Protein AF-A0AAV8XFS0-F1 (afdb_monomer_lite)

Structure (mmCIF, N/CA/C/O backbone):
data_AF-A0AAV8XFS0-F1
#
_entry.id   AF-A0AAV8XFS0-F1
#
loop_
_atom_site.group_PDB
_atom_site.id
_atom_site.type_symbol
_atom_site.label_atom_id
_atom_site.label_alt_id
_atom_site.label_comp_id
_atom_site.label_asym_id
_atom_site.label_entity_id
_atom_site.label_seq_id
_atom_site.pdbx_PDB_ins_code
_atom_site.Cartn_x
_atom_site.Cartn_y
_atom_site.Cartn_z
_atom_site.occupancy
_atom_site.B_iso_or_equiv
_atom_site.auth_seq_id
_atom_site.auth_comp_id
_atom_site.auth_asym_id
_atom_site.auth_atom_id
_atom_site.pdbx_PDB_model_num
ATOM 1 N N . MET A 1 1 ? 3.027 -2.601 12.314 1.00 63.06 1 MET A N 1
ATOM 2 C CA . MET A 1 1 ? 1.650 -2.724 11.764 1.00 63.06 1 MET A CA 1
ATOM 3 C C . MET A 1 1 ? 1.760 -3.495 10.462 1.00 63.06 1 MET A C 1
ATOM 5 O O . MET A 1 1 ? 2.527 -3.029 9.648 1.00 63.06 1 MET A O 1
ATOM 9 N N . ASN A 1 2 ? 1.098 -4.646 10.269 1.00 88.31 2 ASN A N 1
ATOM 10 C CA . ASN A 1 2 ? 1.428 -5.548 9.150 1.00 88.31 2 ASN A CA 1
ATOM 11 C C . ASN A 1 2 ? 0.374 -5.475 8.040 1.00 88.31 2 ASN A C 1
ATOM 13 O O . ASN A 1 2 ? -0.779 -5.854 8.262 1.00 88.31 2 ASN A O 1
ATOM 17 N N . CYS A 1 3 ? 0.781 -5.018 6.859 1.00 95.31 3 CYS A N 1
ATOM 18 C CA . CYS A 1 3 ? -0.034 -4.961 5.649 1.00 95.31 3 CYS A CA 1
ATOM 19 C C . CYS A 1 3 ? 0.786 -5.428 4.437 1.00 95.31 3 CYS A C 1
ATOM 21 O O . CYS A 1 3 ? 1.989 -5.198 4.379 1.00 95.31 3 CYS A O 1
ATOM 23 N N . LEU A 1 4 ? 0.133 -6.087 3.485 1.00 96.50 4 LEU A N 1
ATOM 24 C CA . LEU A 1 4 ? 0.641 -6.425 2.165 1.00 96.50 4 LEU A CA 1
ATOM 25 C C . LEU A 1 4 ? -0.417 -6.030 1.135 1.00 96.50 4 LEU A C 1
ATOM 27 O O . LEU A 1 4 ? -1.533 -6.555 1.151 1.00 96.50 4 LEU A O 1
ATOM 31 N N . LEU A 1 5 ? -0.038 -5.136 0.233 1.00 96.88 5 LEU A N 1
ATOM 32 C CA . LEU A 1 5 ? -0.819 -4.706 -0.916 1.00 96.88 5 LEU A CA 1
ATOM 33 C C . LEU A 1 5 ? -0.075 -5.134 -2.179 1.00 96.88 5 LEU A C 1
ATOM 35 O O . LEU A 1 5 ? 1.153 -5.055 -2.233 1.00 96.88 5 LEU A O 1
ATOM 39 N N . ILE A 1 6 ? -0.810 -5.595 -3.183 1.00 96.69 6 ILE A N 1
ATOM 40 C CA . ILE A 1 6 ? -0.246 -5.884 -4.500 1.00 96.69 6 ILE A CA 1
ATOM 41 C C . ILE A 1 6 ? -1.010 -5.051 -5.512 1.00 96.69 6 ILE A C 1
ATOM 43 O O . ILE A 1 6 ? -2.234 -5.162 -5.613 1.00 96.69 6 ILE A O 1
ATOM 47 N N . PHE A 1 7 ? -0.262 -4.238 -6.246 1.00 96.06 7 PHE A N 1
ATOM 48 C CA . PHE A 1 7 ? -0.759 -3.419 -7.336 1.00 96.06 7 PHE A CA 1
ATOM 49 C C . PHE A 1 7 ? -0.316 -4.017 -8.662 1.00 96.06 7 PHE A C 1
ATOM 51 O O . PHE A 1 7 ? 0.807 -4.517 -8.776 1.00 96.06 7 PHE A O 1
ATOM 58 N N . ASP A 1 8 ? -1.172 -3.958 -9.669 1.00 93.56 8 ASP A N 1
ATOM 59 C CA . ASP A 1 8 ? -0.767 -4.255 -11.034 1.00 93.56 8 ASP A CA 1
ATOM 60 C C . ASP A 1 8 ? -0.086 -3.045 -11.705 1.00 93.56 8 ASP A C 1
ATOM 62 O O . ASP A 1 8 ? 0.211 -2.013 -11.089 1.00 93.56 8 ASP A O 1
ATOM 66 N N . HIS A 1 9 ? 0.192 -3.189 -12.996 1.00 87.81 9 HIS A N 1
ATOM 67 C CA . HIS A 1 9 ? 0.809 -2.167 -13.835 1.00 87.81 9 HIS A CA 1
ATOM 68 C C . HIS A 1 9 ? -0.085 -0.939 -14.089 1.00 87.81 9 HIS A C 1
ATOM 70 O O . HIS A 1 9 ? 0.441 0.103 -14.479 1.00 87.81 9 HIS A O 1
ATOM 76 N N . LEU A 1 10 ? -1.400 -1.037 -13.862 1.00 88.88 10 LEU A N 1
ATOM 77 C CA . LEU A 1 10 ? -2.361 0.067 -13.959 1.00 88.88 10 LEU A CA 1
ATOM 78 C C . LEU A 1 10 ? -2.583 0.774 -12.610 1.00 88.88 10 LEU A C 1
ATOM 80 O O . LEU A 1 10 ? -3.303 1.766 -12.557 1.00 88.88 10 LEU A O 1
ATOM 84 N N . ASN A 1 11 ? -1.885 0.332 -11.556 1.00 87.19 11 ASN A N 1
ATOM 85 C CA . ASN A 1 11 ? -2.057 0.756 -10.162 1.00 87.19 11 ASN A CA 1
ATOM 86 C C . ASN A 1 11 ? -3.386 0.321 -9.536 1.00 87.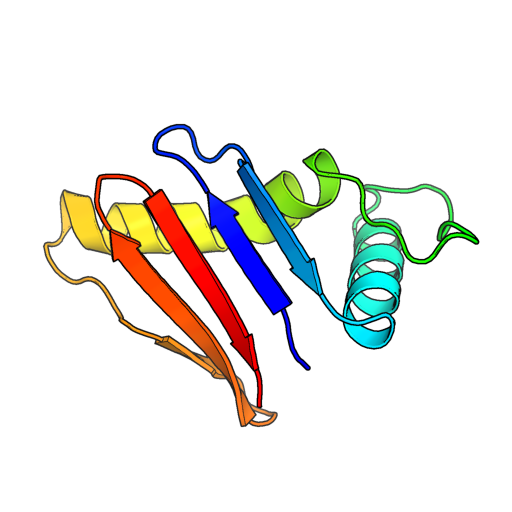19 11 ASN A C 1
ATOM 88 O O . ASN A 1 11 ? -3.780 0.868 -8.504 1.00 87.19 11 ASN A O 1
ATOM 92 N N . ASP A 1 12 ? -4.028 -0.696 -10.102 1.00 91.25 12 ASP A N 1
ATOM 93 C CA . ASP A 1 12 ? -5.194 -1.317 -9.497 1.00 91.25 12 ASP A CA 1
ATOM 94 C C . ASP A 1 12 ? -4.758 -2.359 -8.467 1.00 91.25 12 ASP A C 1
ATOM 96 O O . ASP A 1 12 ? -3.728 -3.029 -8.598 1.00 91.25 12 ASP A O 1
ATOM 100 N N . ILE A 1 13 ? -5.551 -2.504 -7.409 1.00 94.69 13 ILE A N 1
ATOM 101 C CA . ILE A 1 13 ? -5.281 -3.474 -6.350 1.00 94.69 13 ILE A CA 1
ATOM 102 C C . ILE A 1 13 ? -5.741 -4.855 -6.794 1.00 94.69 13 ILE A C 1
ATOM 104 O O . ILE A 1 13 ? -6.925 -5.087 -7.028 1.00 94.69 13 ILE A O 1
ATOM 108 N N . VAL A 1 14 ? -4.807 -5.802 -6.811 1.00 95.50 14 VAL A N 1
ATOM 109 C CA . VAL A 1 14 ? -5.097 -7.213 -7.109 1.00 95.50 14 VAL A CA 1
ATOM 110 C C . VAL A 1 14 ? -5.141 -8.082 -5.856 1.00 95.50 14 VAL A C 1
ATOM 112 O O . VAL A 1 14 ? -5.730 -9.161 -5.869 1.00 95.50 14 VAL A O 1
ATOM 115 N N . TYR A 1 15 ? -4.524 -7.632 -4.760 1.00 95.56 15 TYR A N 1
ATOM 116 C CA . TYR A 1 15 ? -4.526 -8.361 -3.496 1.00 95.56 15 TYR A CA 1
ATOM 117 C C . TYR A 1 15 ? -4.299 -7.445 -2.294 1.00 95.56 15 TYR A C 1
ATOM 119 O O . TYR A 1 15 ? -3.467 -6.537 -2.331 1.00 95.56 15 TYR A O 1
ATOM 127 N N . THR A 1 16 ? -4.984 -7.754 -1.191 1.00 95.69 16 THR A N 1
ATOM 128 C CA . THR A 1 16 ? -4.825 -7.075 0.097 1.00 95.69 16 THR A CA 1
ATOM 129 C C . THR A 1 16 ? -4.770 -8.082 1.236 1.00 95.69 16 THR A C 1
ATOM 131 O O . THR A 1 16 ? -5.644 -8.941 1.360 1.00 95.69 16 THR A O 1
ATOM 134 N N . LYS A 1 17 ? -3.796 -7.933 2.130 1.00 95.50 17 LYS A N 1
ATOM 135 C CA . LYS A 1 17 ? -3.749 -8.630 3.416 1.00 95.50 17 LYS A CA 1
ATOM 136 C C . LYS A 1 17 ? -3.303 -7.656 4.486 1.00 95.50 17 LYS A C 1
ATOM 138 O O . LYS A 1 17 ? -2.196 -7.146 4.424 1.00 95.50 17 LYS A O 1
ATOM 143 N N . TYR A 1 18 ? -4.125 -7.443 5.497 1.00 95.19 18 TYR A N 1
ATOM 144 C CA . TYR A 1 18 ? -3.835 -6.511 6.579 1.00 95.19 18 TYR A CA 1
ATOM 145 C C . TYR A 1 18 ? -4.432 -7.011 7.890 1.00 95.19 18 TYR A C 1
ATOM 147 O O . TYR A 1 18 ? -5.291 -7.892 7.900 1.00 95.19 18 TYR A O 1
ATOM 155 N N . ASN A 1 19 ? -3.954 -6.467 9.007 1.00 93.75 19 ASN A N 1
ATOM 156 C CA . ASN A 1 19 ? -4.555 -6.708 10.313 1.00 93.75 19 ASN A CA 1
ATOM 157 C C . ASN A 1 19 ? -5.650 -5.673 10.632 1.00 93.75 19 ASN A C 1
ATOM 159 O O . ASN A 1 19 ? -5.720 -4.608 10.022 1.00 93.75 19 ASN A O 1
ATOM 163 N N . GLU A 1 20 ? -6.474 -5.969 11.636 1.00 92.56 20 GLU A N 1
ATOM 164 C CA . GLU A 1 20 ? -7.587 -5.097 12.050 1.00 92.56 20 GLU A CA 1
ATOM 165 C C . GLU A 1 20 ? -7.125 -3.708 12.517 1.00 92.56 20 GLU A C 1
ATOM 167 O O . GLU A 1 20 ? -7.816 -2.707 12.334 1.00 92.56 20 GLU A O 1
ATOM 172 N N . LYS A 1 21 ? -5.924 -3.627 13.106 1.00 91.00 21 LYS A N 1
ATOM 173 C CA . LYS A 1 21 ? -5.336 -2.349 13.533 1.00 91.00 21 LYS A CA 1
ATOM 174 C C . LYS A 1 21 ? -5.068 -1.437 12.333 1.00 91.00 21 LYS A C 1
ATOM 176 O O . LYS A 1 21 ? -5.375 -0.252 12.403 1.00 91.00 21 LYS A O 1
ATOM 181 N N . PHE A 1 22 ? -4.531 -1.994 11.246 1.00 92.38 22 PHE A N 1
ATOM 182 C CA . PHE A 1 22 ? -4.284 -1.272 10.002 1.00 92.38 22 PHE A CA 1
ATOM 183 C C . PHE A 1 22 ? -5.596 -0.827 9.358 1.00 92.38 22 PHE A C 1
ATOM 185 O O . PHE A 1 22 ? -5.727 0.340 9.011 1.00 92.38 22 PHE A O 1
ATOM 192 N N . SER A 1 23 ? -6.589 -1.716 9.250 1.00 93.88 23 SER A N 1
ATOM 193 C CA . SER A 1 23 ? -7.867 -1.358 8.623 1.00 93.88 23 SER A CA 1
ATOM 194 C C . SER A 1 23 ? -8.602 -0.259 9.367 1.00 93.88 23 SER A C 1
ATOM 196 O O . SER A 1 23 ? -9.106 0.666 8.740 1.00 93.88 23 SER A O 1
ATOM 198 N N . LYS A 1 24 ? -8.612 -0.316 10.702 1.00 92.69 24 LYS A N 1
ATOM 199 C CA . LYS A 1 24 ? -9.202 0.745 11.514 1.00 92.69 24 LYS A CA 1
ATOM 200 C C . LYS A 1 24 ? -8.487 2.076 11.287 1.00 92.69 24 LYS A C 1
ATOM 202 O O . LYS A 1 24 ? -9.139 3.074 11.014 1.00 92.69 24 LYS A O 1
ATOM 207 N N . HIS A 1 25 ? -7.155 2.065 11.326 1.00 91.75 25 HIS A N 1
ATOM 208 C CA . HIS A 1 25 ? -6.359 3.270 11.116 1.00 91.75 25 HIS A CA 1
ATOM 209 C C . HIS A 1 25 ? -6.584 3.891 9.730 1.00 91.75 25 HIS A C 1
ATOM 211 O O . HIS A 1 25 ? -6.763 5.100 9.627 1.00 91.75 25 HIS A O 1
ATOM 217 N N . ILE A 1 26 ? -6.623 3.075 8.673 1.00 92.94 26 ILE A N 1
ATOM 218 C CA . ILE A 1 26 ? -6.881 3.556 7.311 1.00 92.94 26 ILE A CA 1
ATOM 219 C C . ILE A 1 26 ? -8.298 4.109 7.166 1.00 92.94 26 ILE A C 1
ATOM 221 O O . ILE A 1 26 ? -8.461 5.152 6.544 1.00 92.94 26 ILE A O 1
ATOM 225 N N . ASN A 1 27 ? -9.309 3.469 7.755 1.00 93.69 27 ASN A N 1
ATOM 226 C CA . ASN A 1 27 ? -10.680 3.978 7.712 1.00 93.69 27 ASN A CA 1
ATOM 227 C C . ASN A 1 27 ? -10.820 5.307 8.477 1.00 93.69 27 ASN A C 1
ATOM 229 O O . ASN A 1 27 ? -11.415 6.248 7.958 1.00 93.69 27 ASN A O 1
ATOM 233 N N . ASP A 1 28 ? -10.218 5.426 9.664 1.00 92.88 28 ASP A N 1
ATOM 234 C CA . ASP A 1 28 ? -10.199 6.681 10.431 1.00 92.88 28 ASP A CA 1
ATOM 235 C C . ASP A 1 28 ? -9.454 7.794 9.659 1.00 92.88 28 ASP A C 1
ATOM 237 O O . ASP A 1 28 ? -9.883 8.954 9.617 1.00 92.88 28 ASP A O 1
ATOM 241 N N . PHE A 1 29 ? -8.357 7.436 8.984 1.00 92.81 29 PHE A N 1
ATOM 242 C CA . PHE A 1 29 ? -7.622 8.349 8.113 1.00 92.81 29 PHE A CA 1
ATOM 243 C C . PHE A 1 29 ? -8.458 8.767 6.896 1.00 92.81 29 PHE A C 1
ATOM 245 O O . PHE A 1 29 ? -8.510 9.951 6.580 1.00 92.81 29 PHE A O 1
ATOM 252 N N . ALA A 1 30 ? -9.171 7.838 6.258 1.00 94.12 30 ALA A N 1
ATOM 253 C CA . ALA A 1 30 ? -10.046 8.107 5.119 1.00 94.12 30 ALA A CA 1
ATOM 254 C C . ALA A 1 30 ? -11.176 9.086 5.475 1.00 94.12 30 ALA A C 1
ATOM 256 O O . ALA A 1 30 ? -11.454 9.999 4.699 1.00 94.12 30 ALA A O 1
ATOM 257 N N . VAL A 1 31 ? -11.769 8.961 6.669 1.00 94.25 31 VAL A N 1
ATOM 258 C CA . VAL A 1 31 ? -12.741 9.940 7.193 1.00 94.25 31 VAL A CA 1
ATOM 259 C C . VAL A 1 31 ? -12.093 11.314 7.358 1.00 94.25 31 VAL A C 1
ATOM 261 O O . VAL A 1 31 ? -12.641 12.321 6.918 1.00 94.25 31 VAL A O 1
ATOM 264 N N . THR A 1 32 ? -10.886 11.361 7.928 1.00 94.25 32 THR A N 1
ATOM 265 C CA . THR A 1 32 ? -10.134 12.616 8.109 1.00 94.25 32 THR A CA 1
ATOM 266 C C . THR A 1 32 ? -9.792 13.287 6.772 1.00 94.25 32 THR A C 1
ATOM 268 O O . THR A 1 32 ? -9.783 14.512 6.682 1.00 94.25 32 THR A O 1
ATOM 271 N N . GLN A 1 33 ? -9.545 12.497 5.723 1.00 91.75 33 GLN A N 1
ATOM 272 C CA . GLN A 1 33 ? -9.303 12.981 4.359 1.00 91.75 33 GLN A CA 1
ATOM 273 C C . GLN A 1 33 ? -10.596 13.301 3.581 1.00 91.75 33 GLN A C 1
ATOM 275 O O . GLN A 1 33 ? -10.522 13.730 2.432 1.00 91.75 33 GLN A O 1
ATOM 280 N N . GLY A 1 34 ? -11.779 13.098 4.173 1.00 92.62 34 GLY A N 1
ATOM 281 C CA . GLY A 1 34 ? -13.068 13.325 3.514 1.00 92.62 34 GLY A CA 1
ATOM 282 C C . GLY A 1 34 ? -13.414 12.303 2.424 1.00 92.62 34 GLY A C 1
ATOM 283 O O . GLY A 1 34 ? -14.303 12.561 1.616 1.00 92.62 34 GLY A O 1
ATOM 284 N N . LEU A 1 35 ? -12.725 11.156 2.391 1.00 90.50 35 LEU A N 1
ATOM 285 C CA . LEU A 1 35 ? -13.012 10.043 1.476 1.00 90.50 35 LEU A CA 1
ATOM 286 C C . LEU A 1 35 ? -14.201 9.201 1.960 1.00 90.50 35 LEU A C 1
ATOM 288 O O . LEU A 1 35 ? -14.880 8.561 1.163 1.00 90.50 35 LEU A O 1
ATOM 292 N N . LEU A 1 36 ? -14.460 9.225 3.270 1.00 90.56 36 LEU A N 1
ATOM 293 C CA . LEU A 1 36 ? -15.602 8.594 3.924 1.00 90.56 36 LEU A CA 1
ATOM 294 C C . LEU A 1 36 ? -16.334 9.604 4.810 1.00 90.56 36 LEU A C 1
ATOM 296 O O . LEU A 1 36 ? -15.720 10.502 5.383 1.00 90.56 36 LEU A O 1
ATOM 300 N N . THR A 1 37 ? -17.649 9.437 4.954 1.00 86.38 37 THR A N 1
ATOM 301 C CA . THR A 1 37 ? -18.459 10.254 5.875 1.00 86.38 37 THR A CA 1
ATOM 302 C C . THR A 1 37 ? -18.349 9.766 7.319 1.00 86.38 37 THR A C 1
ATOM 304 O O . THR A 1 37 ? -18.316 10.573 8.244 1.00 86.38 37 THR A O 1
ATOM 307 N N . GLU A 1 38 ? -18.261 8.452 7.516 1.00 85.62 38 GLU A N 1
ATOM 308 C CA . GLU A 1 38 ? -18.136 7.812 8.825 1.00 85.62 38 GLU A CA 1
ATOM 309 C C . GLU A 1 38 ? -17.240 6.575 8.735 1.00 85.62 38 GLU A C 1
ATOM 311 O O . GLU A 1 38 ? -17.096 5.979 7.663 1.00 85.62 38 GLU A O 1
ATOM 316 N N . SER A 1 39 ? -16.602 6.204 9.849 1.00 80.94 39 SER A N 1
ATOM 317 C CA . SER A 1 39 ? -15.768 5.007 9.877 1.00 80.94 39 SER A CA 1
ATOM 318 C C . SER A 1 39 ? -16.665 3.762 9.862 1.00 80.94 39 SER A C 1
ATOM 320 O O . SER A 1 39 ? -17.585 3.656 10.681 1.00 80.94 39 SER A O 1
ATOM 322 N N . PRO A 1 40 ? -16.432 2.801 8.948 1.00 81.25 40 PRO A N 1
ATOM 323 C CA . PRO A 1 40 ? -17.259 1.609 8.859 1.00 81.25 40 PRO A CA 1
ATOM 324 C C . PRO A 1 40 ? -17.169 0.799 10.151 1.00 81.25 40 PRO A C 1
ATOM 326 O O . PRO A 1 40 ? -16.099 0.662 10.748 1.00 81.25 40 PRO A O 1
ATOM 329 N N . THR A 1 41 ? -18.288 0.201 10.559 1.00 75.31 41 THR A N 1
ATOM 330 C CA . THR A 1 41 ? -18.305 -0.739 11.691 1.00 75.31 41 THR A CA 1
ATOM 331 C C . THR A 1 41 ? -17.537 -2.025 11.363 1.00 75.31 41 THR A C 1
ATOM 333 O O . THR A 1 41 ? -17.018 -2.691 12.256 1.00 75.31 41 THR A O 1
ATOM 336 N N . GLU A 1 42 ? -17.439 -2.368 10.076 1.00 77.88 42 GLU A N 1
ATOM 337 C CA . GLU A 1 42 ? -16.657 -3.499 9.588 1.00 77.88 42 GLU A CA 1
ATOM 338 C C . GLU A 1 42 ? -15.168 -3.140 9.458 1.00 77.88 42 GLU A C 1
ATOM 340 O O . GLU A 1 42 ? -14.798 -2.109 8.900 1.00 77.88 42 GLU A O 1
ATOM 345 N N . CYS A 1 43 ? -14.278 -4.039 9.891 1.00 77.56 43 CYS A N 1
ATOM 346 C CA . CYS A 1 43 ? -12.823 -3.901 9.720 1.00 77.56 43 CYS A CA 1
ATOM 347 C C . CYS A 1 43 ? -12.351 -4.207 8.283 1.00 77.56 43 CYS A C 1
ATOM 349 O O . CYS A 1 43 ? -11.283 -4.789 8.075 1.00 77.56 43 CYS A O 1
ATOM 351 N N . LYS A 1 44 ? -13.147 -3.841 7.277 1.00 88.25 44 LYS A N 1
ATOM 352 C CA . LYS A 1 44 ? -12.805 -3.980 5.863 1.00 88.25 44 LYS A CA 1
ATOM 353 C C . LYS A 1 44 ? -12.541 -2.599 5.274 1.00 88.25 44 LYS A C 1
ATOM 355 O O . LYS A 1 44 ? -13.192 -1.627 5.644 1.00 88.25 44 LYS A O 1
ATOM 360 N N . ILE A 1 45 ? -11.555 -2.528 4.389 1.00 90.81 45 ILE A N 1
ATOM 361 C CA . ILE A 1 45 ? -11.216 -1.310 3.659 1.00 90.81 45 ILE A CA 1
ATOM 362 C C . ILE A 1 45 ? -11.682 -1.514 2.220 1.00 90.81 45 ILE A C 1
ATOM 364 O O . ILE A 1 45 ? -11.442 -2.575 1.635 1.00 90.81 45 ILE A O 1
ATOM 368 N N . GLU A 1 46 ? -12.352 -0.521 1.649 1.00 91.50 46 GLU A N 1
ATOM 369 C CA . GLU A 1 46 ? -12.686 -0.534 0.226 1.00 91.50 46 GLU A CA 1
ATOM 370 C C . GLU A 1 46 ? -11.421 -0.326 -0.616 1.00 91.50 46 GLU A C 1
ATOM 372 O O . GLU A 1 46 ? -10.526 0.435 -0.243 1.00 91.50 46 GLU A O 1
ATOM 377 N N . CYS A 1 47 ? -11.320 -1.019 -1.754 1.00 91.94 47 CYS A N 1
ATOM 378 C CA . CYS A 1 47 ? -10.123 -0.949 -2.598 1.00 91.94 47 CYS A CA 1
ATOM 379 C C . CYS A 1 47 ? -9.874 0.476 -3.107 1.00 91.94 47 CYS A C 1
ATOM 381 O O . CYS A 1 47 ? -8.731 0.923 -3.085 1.00 91.94 47 CYS A O 1
ATOM 383 N N . ASP A 1 48 ? -10.929 1.211 -3.457 1.00 92.25 48 ASP A N 1
ATOM 384 C CA . ASP A 1 48 ? -10.837 2.590 -3.948 1.00 92.25 48 ASP A CA 1
ATOM 385 C C . ASP A 1 48 ? -10.191 3.526 -2.918 1.00 92.25 48 ASP A C 1
ATOM 387 O O . ASP A 1 48 ? -9.366 4.367 -3.273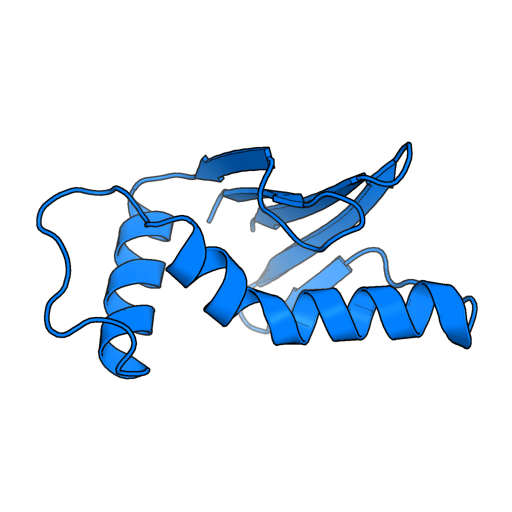 1.00 92.25 48 ASP A O 1
ATOM 391 N N . ILE A 1 49 ? -10.483 3.325 -1.629 1.00 93.75 49 ILE A N 1
ATOM 392 C CA . ILE A 1 49 ? -9.868 4.079 -0.528 1.00 93.75 49 ILE A CA 1
ATOM 393 C C . ILE A 1 49 ? -8.368 3.797 -0.464 1.00 93.75 49 ILE A C 1
ATOM 395 O O . ILE A 1 49 ? -7.562 4.721 -0.345 1.00 93.75 49 ILE A O 1
ATOM 399 N N . ILE A 1 50 ? -7.974 2.524 -0.562 1.00 94.44 50 ILE A N 1
ATOM 400 C CA . ILE A 1 50 ? -6.557 2.147 -0.567 1.00 94.44 50 ILE A CA 1
ATOM 401 C C . ILE A 1 50 ? -5.868 2.755 -1.795 1.00 94.44 50 ILE A C 1
ATOM 403 O O . ILE A 1 50 ? -4.813 3.368 -1.649 1.00 94.44 50 ILE A O 1
ATOM 407 N N . VAL A 1 51 ? -6.459 2.647 -2.989 1.00 93.81 51 VAL A N 1
ATOM 408 C CA . VAL A 1 51 ? -5.899 3.244 -4.211 1.00 93.81 51 VAL A CA 1
ATOM 409 C C . VAL A 1 51 ? -5.719 4.746 -4.028 1.00 93.81 51 VAL A C 1
ATOM 411 O O . VAL A 1 51 ? -4.631 5.251 -4.287 1.00 93.81 51 VAL A O 1
ATOM 414 N N . GLN A 1 52 ? -6.719 5.470 -3.527 1.00 92.94 52 GLN A N 1
ATOM 415 C CA . GLN A 1 52 ? -6.631 6.919 -3.331 1.00 92.94 52 GLN A CA 1
ATOM 416 C C . GLN A 1 52 ? -5.545 7.317 -2.325 1.00 92.94 52 GLN A C 1
ATOM 418 O O . GLN A 1 52 ? -4.736 8.197 -2.619 1.00 92.94 52 GLN A O 1
ATOM 423 N N . ILE A 1 53 ? -5.481 6.650 -1.169 1.00 94.00 53 ILE A N 1
ATOM 424 C CA . ILE A 1 53 ? -4.495 6.953 -0.120 1.00 94.00 53 IL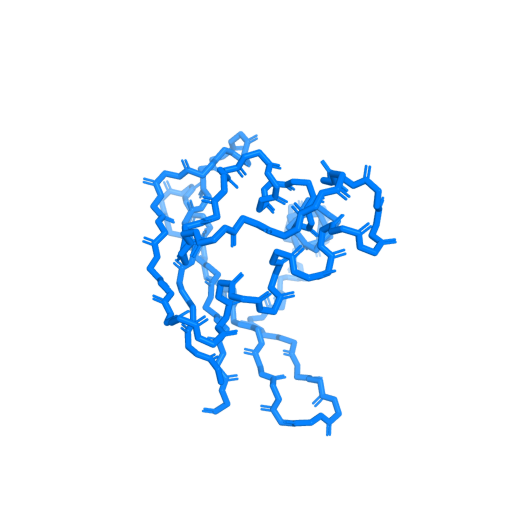E A CA 1
ATOM 425 C C . ILE A 1 53 ? -3.072 6.635 -0.588 1.00 94.00 53 ILE A C 1
ATOM 427 O O . ILE A 1 53 ? -2.147 7.405 -0.329 1.00 94.00 53 ILE A O 1
ATOM 431 N N . PHE A 1 54 ? -2.878 5.510 -1.280 1.00 93.50 54 PHE A N 1
ATOM 432 C CA . PHE A 1 54 ? -1.550 5.048 -1.681 1.00 93.50 54 PHE A CA 1
ATOM 433 C C . PHE A 1 54 ? -1.104 5.572 -3.056 1.00 93.50 54 PHE A C 1
ATOM 435 O O . PHE A 1 54 ? 0.091 5.561 -3.345 1.00 93.50 54 PHE A O 1
ATOM 442 N N . SER A 1 55 ? -1.997 6.113 -3.889 1.00 92.56 55 SER A N 1
ATOM 443 C CA . SER A 1 55 ? -1.653 6.642 -5.221 1.00 92.56 55 SER A CA 1
ATOM 444 C C . SER A 1 55 ? -0.427 7.565 -5.236 1.00 92.56 55 SER A C 1
ATOM 446 O O . SER A 1 55 ? 0.438 7.362 -6.094 1.00 92.56 55 SER A O 1
ATOM 448 N N . PRO A 1 56 ? -0.262 8.528 -4.303 1.00 92.81 56 PRO A N 1
ATOM 449 C CA . PRO A 1 56 ? 0.902 9.412 -4.307 1.00 92.81 56 PRO A CA 1
ATOM 450 C C . PRO A 1 56 ? 2.232 8.670 -4.122 1.00 92.81 56 PRO A C 1
ATOM 452 O O . PRO A 1 56 ? 3.192 8.934 -4.849 1.00 92.81 56 PRO A O 1
ATOM 455 N N . ILE A 1 57 ? 2.298 7.719 -3.182 1.00 92.81 57 ILE A N 1
ATOM 456 C CA . ILE A 1 57 ? 3.542 7.000 -2.874 1.00 92.81 57 ILE A CA 1
ATOM 457 C C . ILE A 1 57 ? 3.881 5.974 -3.959 1.00 92.81 57 ILE A C 1
ATOM 459 O O . ILE A 1 57 ? 5.036 5.873 -4.368 1.00 92.81 57 ILE A O 1
ATOM 463 N N . ILE A 1 58 ? 2.869 5.288 -4.502 1.00 92.88 58 ILE A N 1
ATOM 464 C CA . ILE A 1 58 ? 3.034 4.355 -5.624 1.00 92.88 58 ILE A CA 1
ATOM 465 C C . ILE A 1 58 ? 3.512 5.094 -6.871 1.00 92.88 58 ILE A C 1
ATOM 467 O O . ILE A 1 58 ? 4.474 4.675 -7.514 1.00 92.88 58 ILE A O 1
ATOM 471 N N . THR A 1 59 ? 2.889 6.231 -7.182 1.00 91.75 59 THR A N 1
ATOM 472 C CA . THR A 1 59 ? 3.274 7.061 -8.328 1.00 91.75 59 THR A CA 1
ATOM 473 C C . THR A 1 59 ? 4.706 7.563 -8.176 1.00 91.75 59 THR A C 1
ATOM 475 O O . THR A 1 59 ? 5.496 7.446 -9.110 1.00 91.75 59 THR A O 1
ATOM 478 N N . SER A 1 60 ? 5.071 8.053 -6.988 1.00 92.12 60 SER A N 1
ATOM 479 C CA . SER A 1 60 ? 6.444 8.463 -6.679 1.00 92.12 60 SER A CA 1
ATOM 480 C C . SER A 1 60 ? 7.444 7.324 -6.909 1.00 92.12 60 SER A C 1
ATOM 482 O O . SER A 1 60 ? 8.426 7.503 -7.631 1.00 92.12 60 SER A O 1
ATOM 484 N N . HIS A 1 61 ? 7.174 6.128 -6.372 1.00 92.06 61 HIS A N 1
ATOM 485 C CA . HIS A 1 61 ? 8.035 4.958 -6.555 1.00 92.06 61 HIS A CA 1
ATOM 486 C C . HIS A 1 61 ? 8.211 4.599 -8.037 1.00 92.06 61 HIS A C 1
ATOM 488 O O . HIS A 1 61 ? 9.336 4.419 -8.505 1.00 92.06 61 HIS A O 1
ATOM 494 N N . ARG A 1 62 ? 7.114 4.558 -8.803 1.00 90.06 62 ARG A N 1
ATOM 495 C CA . ARG A 1 62 ? 7.150 4.233 -10.236 1.00 90.06 62 ARG A CA 1
ATOM 496 C C . ARG A 1 62 ? 7.905 5.275 -11.056 1.00 90.06 62 ARG A C 1
ATOM 498 O O . ARG A 1 62 ? 8.671 4.899 -11.935 1.00 90.06 62 ARG A O 1
ATOM 505 N N . ILE A 1 63 ? 7.748 6.566 -10.761 1.00 90.38 63 ILE A N 1
ATOM 506 C CA . ILE A 1 63 ? 8.527 7.629 -11.414 1.00 90.38 63 ILE A CA 1
ATOM 507 C C . ILE A 1 63 ? 10.022 7.430 -11.143 1.00 90.38 63 ILE A C 1
ATOM 509 O O . ILE A 1 63 ? 10.825 7.443 -12.077 1.00 90.38 63 ILE A O 1
ATOM 513 N N . MET A 1 64 ? 10.390 7.187 -9.885 1.00 90.44 64 MET A N 1
ATOM 514 C CA . MET A 1 64 ? 11.778 6.946 -9.489 1.00 90.44 64 MET A CA 1
ATOM 515 C C . MET A 1 64 ? 12.378 5.713 -10.173 1.00 90.44 64 MET A C 1
ATOM 517 O O . MET A 1 64 ? 13.519 5.764 -10.635 1.00 90.44 64 MET A O 1
ATOM 521 N N . ASN A 1 65 ? 11.597 4.640 -10.317 1.00 87.12 65 ASN A N 1
ATOM 522 C CA . ASN A 1 65 ? 12.026 3.444 -11.033 1.00 87.12 65 ASN A CA 1
ATOM 523 C C . ASN A 1 65 ? 12.151 3.691 -12.551 1.00 87.12 65 ASN A C 1
ATOM 525 O O . ASN A 1 65 ? 13.222 3.520 -13.129 1.00 87.12 65 ASN A O 1
ATOM 529 N N . CYS A 1 66 ? 11.078 4.146 -13.206 1.00 84.69 66 CYS A N 1
ATOM 530 C CA . CYS A 1 66 ? 10.995 4.204 -14.667 1.00 84.69 66 CYS A CA 1
ATOM 531 C C . CYS A 1 66 ? 11.755 5.377 -15.299 1.00 84.69 66 CYS A C 1
ATOM 533 O O . CYS A 1 66 ? 12.299 5.220 -16.389 1.00 84.69 66 CYS A O 1
ATOM 535 N N . GLN A 1 67 ? 11.766 6.556 -14.668 1.00 87.06 67 GLN A N 1
ATOM 536 C CA . GLN A 1 67 ? 12.366 7.761 -15.261 1.00 87.06 67 GLN A CA 1
ATOM 537 C C . GLN A 1 67 ? 13.812 7.976 -14.822 1.00 87.06 67 GLN A C 1
ATOM 539 O O . GLN A 1 67 ? 14.620 8.479 -15.600 1.00 87.06 67 GLN A O 1
ATOM 544 N N . PHE A 1 68 ? 14.142 7.596 -13.588 1.00 86.81 68 PHE A N 1
ATOM 545 C CA . PHE A 1 68 ? 15.449 7.880 -12.996 1.00 86.81 68 PHE A CA 1
ATOM 546 C C . PHE A 1 68 ? 16.322 6.636 -12.818 1.00 86.81 68 PHE A C 1
ATOM 548 O O . PHE A 1 68 ? 17.497 6.777 -12.484 1.00 86.81 68 PHE A O 1
ATOM 555 N N . GLY A 1 69 ? 15.776 5.429 -13.024 1.00 82.88 69 GLY A N 1
ATOM 556 C CA . GLY A 1 69 ? 16.490 4.175 -12.763 1.00 82.88 69 GLY A CA 1
ATOM 557 C C . GLY A 1 69 ? 16.942 4.041 -11.306 1.00 82.88 69 GLY A C 1
ATOM 558 O O . GLY A 1 69 ? 17.915 3.348 -11.024 1.00 82.88 69 GLY A O 1
ATOM 559 N N . ASN A 1 70 ? 16.278 4.751 -10.390 1.00 81.25 70 ASN A N 1
ATOM 560 C CA . ASN A 1 70 ? 16.663 4.886 -8.991 1.00 81.25 70 ASN A CA 1
ATOM 561 C C . ASN A 1 70 ? 15.496 4.478 -8.089 1.00 81.25 70 ASN A C 1
ATOM 563 O O . ASN A 1 70 ? 14.906 5.294 -7.381 1.00 81.25 70 ASN A O 1
ATOM 567 N N . SER A 1 71 ? 15.125 3.202 -8.155 1.00 80.75 71 SER A N 1
ATOM 568 C CA . SER A 1 71 ? 14.110 2.625 -7.280 1.00 80.75 71 SER A CA 1
ATOM 569 C C . SER A 1 71 ? 14.647 2.482 -5.855 1.00 80.75 71 SER A C 1
ATOM 571 O O . SER A 1 71 ? 15.668 1.829 -5.634 1.00 80.75 71 SER A O 1
ATOM 573 N N . TYR A 1 72 ? 13.924 3.018 -4.877 1.00 89.38 72 TYR A N 1
ATOM 574 C CA . TYR A 1 72 ? 14.158 2.703 -3.469 1.00 89.38 72 TYR A CA 1
ATOM 575 C C . TYR A 1 72 ? 13.429 1.411 -3.083 1.00 89.38 72 TYR A C 1
ATOM 577 O O . TYR A 1 72 ? 12.297 1.183 -3.501 1.00 89.38 72 TYR A O 1
ATOM 585 N N . SER A 1 73 ? 14.060 0.570 -2.264 1.00 91.19 73 SER A N 1
ATOM 586 C CA . SER A 1 73 ? 13.458 -0.691 -1.799 1.00 91.19 73 SER A CA 1
ATOM 587 C C . SER A 1 73 ? 12.584 -0.521 -0.558 1.00 91.19 73 SER A C 1
ATOM 589 O O . SER A 1 73 ? 11.746 -1.374 -0.277 1.00 91.19 73 SER A O 1
ATOM 591 N N . PHE A 1 74 ? 12.778 0.555 0.206 1.00 93.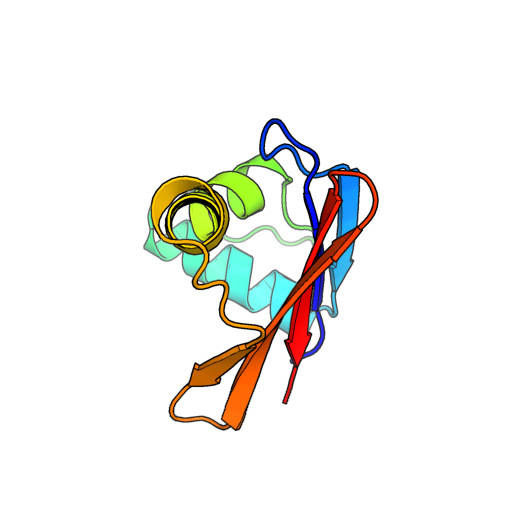94 74 PHE A N 1
ATOM 592 C CA . PHE A 1 74 ? 11.959 0.857 1.372 1.00 93.94 74 PHE A CA 1
ATOM 593 C C . PHE A 1 74 ? 11.985 2.345 1.735 1.00 93.94 74 PHE A C 1
ATOM 595 O O . PHE A 1 74 ? 12.877 3.083 1.317 1.00 93.94 74 PHE A O 1
ATOM 602 N N . ILE A 1 75 ? 11.007 2.760 2.536 1.00 92.94 75 ILE A N 1
ATOM 603 C CA . ILE A 1 75 ? 10.928 4.051 3.220 1.00 92.94 75 ILE A CA 1
ATOM 604 C C . ILE A 1 75 ? 10.741 3.754 4.707 1.00 92.94 75 ILE A C 1
ATOM 606 O O . ILE A 1 75 ? 9.789 3.067 5.072 1.00 92.94 75 ILE A O 1
ATOM 610 N N . GLN A 1 76 ? 11.637 4.262 5.551 1.00 93.88 76 GLN A N 1
ATOM 611 C CA . GLN A 1 76 ? 11.523 4.172 7.007 1.00 93.88 76 GLN A CA 1
ATOM 612 C C . GLN A 1 76 ? 10.999 5.503 7.558 1.00 93.88 76 GLN A C 1
ATOM 614 O O . GLN A 1 76 ? 11.547 6.563 7.256 1.00 93.88 76 GLN A O 1
ATOM 619 N N . CYS A 1 77 ? 9.923 5.441 8.334 1.00 89.88 77 CYS A N 1
ATOM 620 C CA . CYS A 1 77 ? 9.311 6.575 9.019 1.00 89.88 77 CYS A CA 1
ATOM 621 C C . CYS A 1 77 ? 9.878 6.734 10.441 1.00 89.88 77 CYS A C 1
ATOM 623 O O . CYS A 1 77 ? 10.544 5.838 10.956 1.00 89.88 77 CYS A O 1
ATOM 625 N N . GLU A 1 78 ? 9.581 7.867 11.086 1.00 86.25 78 GLU A N 1
ATOM 626 C CA . GLU A 1 78 ? 10.116 8.228 12.413 1.00 86.25 78 GLU A CA 1
ATOM 627 C C . GLU A 1 78 ? 9.725 7.245 13.539 1.00 86.25 78 GLU A C 1
ATOM 629 O O . GLU A 1 78 ? 10.477 7.102 14.497 1.00 86.25 78 GLU A O 1
ATOM 634 N N . ASP A 1 79 ? 8.616 6.507 13.395 1.0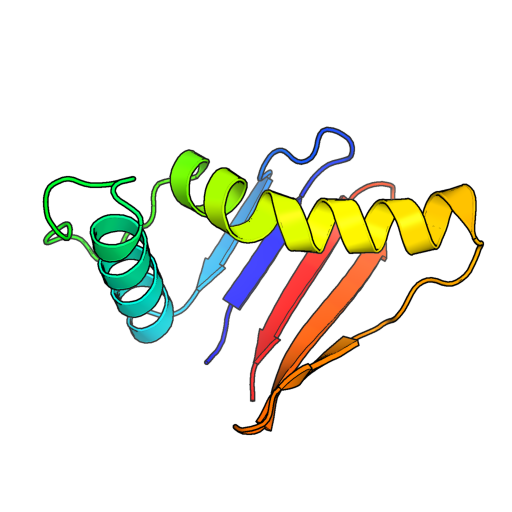0 84.94 79 ASP A N 1
ATOM 635 C CA . ASP A 1 79 ? 8.100 5.545 14.390 1.00 84.94 79 ASP A CA 1
ATOM 636 C C . ASP A 1 79 ? 8.508 4.078 14.113 1.00 84.94 79 ASP A C 1
ATOM 638 O O . ASP A 1 79 ? 7.741 3.147 14.382 1.00 84.94 79 ASP A O 1
ATOM 642 N N . ASP A 1 80 ? 9.661 3.851 13.474 1.00 86.81 80 ASP A N 1
ATOM 643 C CA . ASP A 1 80 ? 10.138 2.538 12.986 1.00 86.81 80 ASP A CA 1
ATOM 644 C C . ASP A 1 80 ? 9.192 1.828 11.995 1.00 86.81 80 ASP A C 1
ATOM 646 O O . ASP A 1 80 ? 9.417 0.685 11.590 1.00 86.81 80 ASP A O 1
ATOM 650 N N . LEU A 1 81 ? 8.131 2.506 11.555 1.00 90.50 81 LEU A N 1
ATOM 651 C CA . LEU A 1 81 ? 7.255 2.017 10.504 1.00 90.50 81 LEU A CA 1
ATOM 652 C C . LEU A 1 81 ? 8.029 2.026 9.187 1.00 90.50 81 LEU A C 1
ATOM 654 O O . LEU A 1 81 ? 8.495 3.068 8.733 1.00 90.50 81 LEU A O 1
ATOM 658 N N . THR A 1 82 ? 8.132 0.868 8.554 1.00 94.56 82 THR A N 1
ATOM 659 C CA . THR A 1 82 ? 8.820 0.699 7.281 1.00 94.56 82 THR A CA 1
ATOM 660 C C . THR A 1 82 ? 7.838 0.272 6.200 1.00 94.56 82 THR A C 1
ATOM 662 O O . THR A 1 82 ? 7.050 -0.661 6.372 1.00 94.56 82 THR A O 1
ATOM 665 N N . ILE A 1 83 ? 7.902 0.960 5.064 1.00 95.00 83 ILE A N 1
ATOM 666 C CA . ILE A 1 83 ? 7.175 0.632 3.840 1.00 95.00 83 ILE A CA 1
ATOM 667 C C . ILE A 1 83 ? 8.180 0.034 2.864 1.00 95.00 83 ILE A C 1
ATOM 669 O O . ILE A 1 83 ? 9.097 0.722 2.433 1.00 95.00 83 ILE A O 1
ATOM 673 N N . PHE A 1 84 ? 8.018 -1.234 2.514 1.00 95.50 84 PHE A N 1
ATOM 674 C CA . PHE A 1 84 ? 8.852 -1.955 1.560 1.00 95.50 84 PHE A CA 1
ATOM 675 C C . PHE A 1 84 ? 8.191 -1.989 0.189 1.00 95.50 84 PHE A C 1
ATOM 677 O O . PHE A 1 84 ? 6.981 -2.190 0.089 1.00 95.50 84 PHE A O 1
ATOM 684 N N . PHE A 1 85 ? 9.009 -1.876 -0.851 1.00 95.38 85 PHE A N 1
ATOM 685 C CA . PHE A 1 85 ? 8.604 -1.927 -2.248 1.00 95.38 85 PHE A CA 1
ATOM 686 C C . PHE A 1 85 ? 9.395 -3.017 -2.961 1.00 95.38 85 PHE A C 1
ATOM 688 O O . PHE A 1 85 ? 10.620 -3.091 -2.844 1.00 95.38 85 PHE A O 1
ATOM 695 N N . ASN A 1 86 ? 8.700 -3.868 -3.708 1.00 93.56 86 ASN A N 1
ATOM 696 C CA . ASN A 1 86 ? 9.334 -4.858 -4.567 1.00 93.56 86 ASN A CA 1
ATOM 697 C C . ASN A 1 86 ? 8.507 -5.049 -5.836 1.00 93.56 86 ASN A C 1
ATOM 699 O O . ASN A 1 86 ? 7.295 -5.226 -5.758 1.00 93.56 86 ASN A O 1
ATOM 703 N N . GLU A 1 87 ? 9.149 -5.019 -6.997 1.00 91.00 87 GLU A N 1
ATOM 704 C CA . GLU A 1 87 ? 8.478 -5.173 -8.281 1.00 91.00 87 GLU A CA 1
ATOM 705 C C . GLU A 1 87 ? 8.827 -6.531 -8.896 1.00 91.00 87 GLU A C 1
ATOM 707 O O . GLU A 1 87 ? 9.996 -6.882 -9.063 1.00 91.00 87 GLU A O 1
ATOM 712 N N . TYR A 1 88 ? 7.804 -7.316 -9.232 1.00 90.56 88 TYR A N 1
ATOM 713 C CA . TYR A 1 88 ? 7.967 -8.645 -9.810 1.00 90.56 88 TYR A CA 1
ATOM 714 C C . TYR A 1 88 ? 6.919 -8.894 -10.891 1.00 90.56 88 TYR A C 1
ATOM 716 O O . TYR A 1 88 ? 5.721 -8.811 -10.636 1.00 90.56 88 TYR A O 1
ATOM 724 N N . MET A 1 89 ? 7.373 -9.214 -12.109 1.00 90.94 89 MET A N 1
ATOM 725 C CA . MET A 1 89 ? 6.504 -9.495 -13.266 1.00 90.94 89 MET A CA 1
ATOM 726 C C . MET A 1 89 ? 5.455 -8.391 -13.535 1.00 90.94 89 MET A C 1
ATOM 728 O O . MET A 1 89 ? 4.332 -8.683 -13.931 1.00 90.94 89 MET A O 1
ATOM 732 N N . GLY A 1 90 ? 5.812 -7.121 -13.307 1.00 88.06 90 GLY A N 1
ATOM 733 C CA . GLY A 1 90 ? 4.915 -5.971 -13.498 1.00 88.06 90 GLY A CA 1
ATOM 734 C C . GLY A 1 90 ? 3.942 -5.707 -12.343 1.00 88.06 90 GLY A C 1
ATOM 735 O O . GLY A 1 90 ? 3.165 -4.755 -12.412 1.00 88.06 90 GLY A O 1
ATOM 736 N N . TYR A 1 91 ? 3.999 -6.507 -11.276 1.00 94.38 91 TYR A N 1
ATOM 737 C CA . TYR A 1 91 ? 3.263 -6.273 -10.039 1.00 94.38 91 TYR A CA 1
ATOM 738 C C . TYR A 1 91 ? 4.149 -5.588 -9.008 1.00 94.38 91 TYR A C 1
ATOM 740 O O . TYR A 1 91 ? 5.282 -6.015 -8.774 1.00 94.38 91 TYR A O 1
ATOM 748 N N . LEU A 1 92 ? 3.611 -4.564 -8.355 1.00 95.25 92 LEU A N 1
ATOM 749 C CA . LEU A 1 92 ? 4.265 -3.869 -7.258 1.00 95.25 92 LEU A CA 1
ATOM 750 C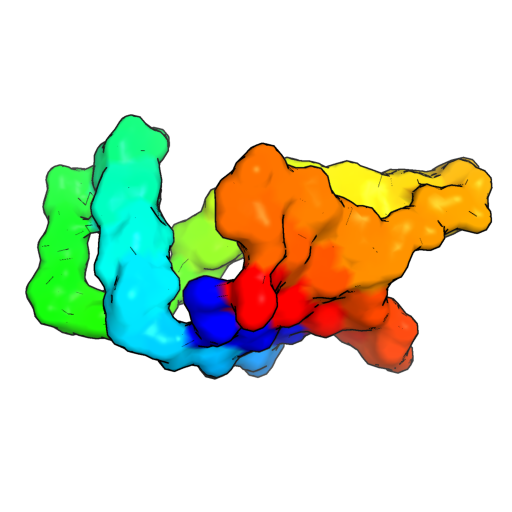 C . LEU A 1 92 ? 3.725 -4.389 -5.926 1.00 95.25 92 LEU A C 1
ATOM 752 O O . LEU A 1 92 ? 2.556 -4.208 -5.586 1.00 95.25 92 LEU A O 1
ATOM 756 N N . PHE A 1 93 ? 4.606 -5.021 -5.166 1.00 96.00 93 PHE A N 1
ATOM 757 C CA . PHE A 1 93 ? 4.371 -5.480 -3.810 1.00 96.00 93 PHE A CA 1
ATOM 758 C C . PHE A 1 93 ? 4.729 -4.358 -2.848 1.00 96.00 93 PHE A C 1
ATOM 760 O O . PHE A 1 93 ? 5.850 -3.847 -2.866 1.00 96.00 93 PHE A O 1
ATOM 767 N N . VAL A 1 94 ? 3.780 -4.016 -1.986 1.00 96.31 94 VAL A N 1
ATOM 768 C CA . VAL A 1 94 ? 3.946 -3.004 -0.949 1.00 96.31 94 VAL A CA 1
ATOM 769 C C . VAL A 1 94 ? 3.655 -3.646 0.387 1.00 96.31 94 VAL A C 1
ATOM 771 O O . VAL A 1 94 ? 2.515 -4.007 0.677 1.00 96.31 94 VAL A O 1
ATOM 774 N N . ALA A 1 95 ? 4.694 -3.813 1.194 1.00 96.19 95 ALA A N 1
ATOM 775 C CA . ALA A 1 95 ? 4.555 -4.329 2.545 1.00 96.19 95 ALA A CA 1
ATOM 776 C C . ALA A 1 95 ? 4.770 -3.199 3.547 1.00 96.19 95 ALA A C 1
ATOM 778 O O . ALA A 1 95 ? 5.694 -2.410 3.407 1.00 96.19 95 ALA A O 1
ATOM 779 N N . ILE A 1 96 ? 3.926 -3.128 4.565 1.00 95.19 96 ILE A N 1
ATOM 780 C CA . ILE A 1 96 ? 4.040 -2.154 5.649 1.00 95.19 96 ILE A CA 1
ATOM 781 C C . ILE A 1 96 ? 4.199 -2.959 6.928 1.00 95.19 96 ILE A C 1
ATOM 783 O O . ILE A 1 96 ? 3.437 -3.903 7.151 1.00 95.19 96 ILE A O 1
ATOM 787 N N . GLY A 1 97 ? 5.209 -2.623 7.721 1.00 91.56 97 GLY A N 1
ATOM 788 C CA . GLY A 1 97 ? 5.626 -3.371 8.903 1.00 91.56 97 GLY A CA 1
ATOM 789 C C . GLY A 1 97 ? 6.446 -2.500 9.846 1.00 91.56 97 GLY A C 1
ATOM 790 O O . GLY A 1 97 ? 6.975 -1.482 9.424 1.00 91.56 97 GLY A O 1
ATOM 791 N N . ASN A 1 98 ? 6.546 -2.916 11.106 1.00 80.31 98 ASN A N 1
ATOM 792 C CA . ASN A 1 98 ? 7.642 -2.510 11.993 1.00 80.31 98 ASN A CA 1
ATOM 793 C C . ASN A 1 98 ? 8.451 -3.769 12.285 1.00 80.31 98 ASN A C 1
ATOM 795 O O . ASN A 1 98 ? 7.785 -4.826 12.430 1.00 80.31 98 ASN A O 1
#

InterPro domains:
  IPR026053 BLOC-3 complex member HPS1 [PTHR12761] (1-94)
  IPR043972 FUZ/MON1/HPS1, first Longin domain [PF19036] (2-97)

Radius of gyration: 13.66 Å; chains: 1; bounding box: 35×23×30 Å

pLDDT: mean 90.73, std 5.39, range [63.06, 96.88]

Organism: NCBI:txid1265417

Foldseek 3Di:
DKKKWKAALVRATPDIDDDLVVLQVLQVVCCVVVVDVDRDPDSDDDRVSVSVVCVVVVVVQVCCCPVVVHHDQWDADPVRWIWGWDADPRMIMIIIDD

Secondary structure (DSSP, 8-state):
--EEEEE-TTS-EEEEEE-HHHHHHHHHHHHHTTS-SS--SSS---HHHHHHHHHHHHHHHHHHHHHHS---SEEE-TTS-EEEEEEETTEEEEEEE-

Sequence (98 aa):
MNCLLIFDHLNDIVYTKYNEKFSKHINDFAVTQGLLTESPTECKIECDIIVQIFSPIITSHRIMNCQFGNSYSFIQCEDDLTIFFNEYMGYLFVAIGN